Protein AF-A0A947CFI4-F1 (afdb_monomer_lite)

Foldseek 3Di:
DDPVVVCLQQFQFQVSCVVVVFDAAADPVRDRGGPDGGPVCLQWDWDFDPVPPPDRDIWTFRWDWDFDPPDPQRFIWTFTQGPPPRDGPWIFGDLPDPRCNRPDDPVGRVCSCQVVPPPHDPADWDAPDDPPPPHTDGDHPVVSVVD

Secondary structure (DSSP, 8-state):
--HHHHHHHH--BHHHHHHTT----B-TT--SBBSS--GGGGGGEEEE-GGGTTS--EEEEEEEEEE--SSTT--EEEEEEETTT--EEEEEE-TT-TTTTT---TTTGGGHHHHT-TT---S-EEE-SSTTS--EEE--HHHHHH-

pLDDT: mean 93.94, std 4.63, range [67.56, 98.38]

Structure (mmCIF, N/CA/C/O backbone):
data_AF-A0A947CFI4-F1
#
_entry.id   AF-A0A947CFI4-F1
#
loop_
_atom_site.group_PDB
_atom_site.id
_atom_site.type_symbol
_atom_site.label_atom_id
_atom_site.label_alt_id
_atom_site.label_comp_id
_atom_site.label_asym_id
_atom_site.label_entity_id
_atom_site.label_seq_id
_atom_site.pdbx_PDB_ins_code
_atom_site.Cartn_x
_atom_site.Cartn_y
_atom_site.Cartn_z
_atom_site.occupancy
_atom_site.B_iso_or_equiv
_atom_site.auth_seq_id
_atom_site.auth_comp_id
_atom_site.auth_asym_id
_atom_site.auth_atom_id
_atom_site.pdbx_PDB_model_num
ATOM 1 N N . MET A 1 1 ? 14.555 -20.529 -12.742 1.00 67.56 1 MET A N 1
ATOM 2 C CA . MET A 1 1 ? 14.740 -19.504 -13.800 1.00 67.56 1 MET A CA 1
ATOM 3 C C . MET A 1 1 ? 16.196 -19.044 -13.765 1.00 67.56 1 MET A C 1
ATOM 5 O O . MET A 1 1 ? 16.747 -19.034 -12.674 1.00 67.56 1 MET A O 1
ATOM 9 N N . SER A 1 2 ? 16.848 -18.740 -14.896 1.00 81.75 2 SER A N 1
ATOM 10 C CA . SER A 1 2 ? 18.242 -18.253 -14.864 1.00 81.75 2 SER A CA 1
ATOM 11 C C . SER A 1 2 ? 18.325 -16.837 -14.281 1.00 81.75 2 SER A C 1
ATOM 13 O O . SER A 1 2 ? 17.355 -16.079 -14.359 1.00 81.75 2 SER A O 1
ATOM 15 N N . VAL A 1 3 ? 19.482 -16.475 -13.717 1.00 81.00 3 VAL A N 1
ATOM 16 C CA . VAL A 1 3 ? 19.733 -15.138 -13.147 1.00 81.00 3 VAL A CA 1
ATOM 17 C C . VAL A 1 3 ? 19.515 -14.038 -14.189 1.00 81.00 3 VAL A C 1
ATOM 19 O O . VAL A 1 3 ? 18.921 -13.014 -13.866 1.00 81.00 3 VAL A O 1
ATOM 22 N N . ASP A 1 4 ? 19.899 -14.270 -15.445 1.00 83.38 4 ASP A N 1
ATOM 23 C CA . ASP A 1 4 ? 19.726 -13.294 -16.530 1.00 83.38 4 ASP A CA 1
ATOM 24 C C . ASP A 1 4 ? 18.256 -13.049 -16.868 1.00 83.38 4 ASP A C 1
ATOM 26 O O . ASP A 1 4 ? 17.827 -11.905 -17.009 1.00 83.38 4 ASP A O 1
ATOM 30 N N . LYS A 1 5 ? 17.450 -14.120 -16.915 1.00 83.56 5 LYS A N 1
ATOM 31 C CA . LYS A 1 5 ? 15.998 -14.008 -17.123 1.00 83.56 5 LYS A CA 1
ATOM 32 C C . LYS A 1 5 ? 15.331 -13.248 -15.979 1.00 83.56 5 LYS A C 1
ATOM 34 O O . LYS A 1 5 ? 14.413 -12.469 -16.215 1.00 83.56 5 LYS A O 1
ATOM 39 N N . LEU A 1 6 ? 15.810 -13.454 -14.752 1.00 83.69 6 LEU A N 1
ATOM 40 C CA . LEU A 1 6 ? 15.346 -12.717 -13.584 1.00 83.69 6 LEU A CA 1
ATOM 41 C C . LEU A 1 6 ? 15.697 -11.229 -13.682 1.00 83.69 6 LEU A C 1
ATOM 43 O O . LEU A 1 6 ? 14.806 -10.400 -13.531 1.00 83.69 6 LEU A O 1
ATOM 47 N N . SER A 1 7 ? 16.958 -10.899 -13.989 1.00 84.75 7 SER A N 1
ATOM 48 C CA . SER A 1 7 ? 17.413 -9.515 -14.191 1.00 84.75 7 SER A CA 1
ATOM 49 C C . SER A 1 7 ? 16.555 -8.792 -15.225 1.00 84.75 7 SER A C 1
ATOM 51 O O . SER A 1 7 ? 16.046 -7.712 -14.946 1.00 84.75 7 SER A O 1
ATOM 53 N N . ALA A 1 8 ? 16.340 -9.410 -16.390 1.00 85.25 8 ALA A N 1
ATOM 54 C CA . ALA A 1 8 ? 15.575 -8.811 -17.479 1.00 85.25 8 ALA A CA 1
ATOM 55 C C . ALA A 1 8 ? 14.111 -8.531 -17.094 1.00 85.25 8 ALA A C 1
ATOM 57 O O . ALA A 1 8 ? 13.531 -7.540 -17.534 1.00 85.25 8 ALA A O 1
ATOM 58 N N . ARG A 1 9 ? 13.515 -9.378 -16.243 1.00 84.62 9 ARG A N 1
ATOM 59 C CA . ARG A 1 9 ? 12.126 -9.236 -15.779 1.00 84.62 9 ARG A CA 1
ATOM 60 C C . ARG A 1 9 ? 11.939 -8.092 -14.781 1.00 84.62 9 ARG A C 1
ATOM 62 O O . ARG A 1 9 ? 10.896 -7.434 -14.804 1.00 84.62 9 ARG A O 1
ATOM 69 N N . VAL A 1 10 ? 12.897 -7.894 -13.876 1.00 88.94 10 VAL A N 1
ATOM 70 C CA . VAL A 1 10 ? 12.804 -6.881 -12.804 1.00 88.94 10 VAL A CA 1
ATOM 71 C C . VAL A 1 10 ? 13.524 -5.579 -13.140 1.00 88.94 10 VAL A C 1
ATOM 73 O O . VAL A 1 10 ? 13.502 -4.650 -12.338 1.00 88.94 10 VAL A O 1
ATOM 76 N N . SER A 1 11 ? 14.181 -5.494 -14.298 1.00 91.69 11 SER A N 1
ATOM 77 C CA . SER A 1 11 ? 14.946 -4.304 -14.632 1.00 91.69 11 SER A CA 1
ATOM 78 C C . SER A 1 11 ? 14.059 -3.083 -14.858 1.00 91.69 11 SER A C 1
ATOM 80 O O . SER A 1 11 ? 13.125 -3.100 -15.665 1.00 91.69 11 SER A O 1
ATOM 82 N N . ALA A 1 12 ? 14.429 -2.001 -14.176 1.00 92.56 12 ALA A N 1
ATOM 83 C CA . ALA A 1 12 ? 13.842 -0.680 -14.323 1.00 92.56 12 ALA A CA 1
ATOM 84 C C . ALA A 1 12 ? 14.518 0.151 -15.427 1.00 92.56 12 ALA A C 1
ATOM 86 O O . ALA A 1 12 ? 14.164 1.316 -15.597 1.00 92.56 12 ALA A O 1
ATOM 87 N N . ALA A 1 13 ? 15.510 -0.376 -16.158 1.00 94.69 13 ALA A N 1
ATOM 88 C CA . ALA A 1 13 ? 16.175 0.421 -17.183 1.00 94.69 13 ALA A CA 1
ATOM 89 C C . ALA A 1 13 ? 15.201 0.801 -18.301 1.00 94.69 13 ALA A C 1
ATOM 91 O O . ALA A 1 13 ? 14.370 0.001 -18.738 1.00 94.69 13 ALA A O 1
ATOM 92 N N . ARG A 1 14 ? 15.329 2.038 -18.784 1.00 94.19 14 ARG A N 1
ATOM 93 C CA . ARG A 1 14 ? 14.440 2.631 -19.780 1.00 94.19 14 ARG A CA 1
ATOM 94 C C . ARG A 1 14 ? 14.337 1.770 -21.030 1.00 94.19 14 ARG A C 1
ATOM 96 O O . ARG A 1 14 ? 13.232 1.427 -21.421 1.00 94.19 14 ARG A O 1
ATOM 103 N N . LYS A 1 15 ? 15.487 1.383 -21.591 1.00 94.12 15 LYS A N 1
ATOM 104 C CA . LYS A 1 15 ? 15.567 0.544 -22.790 1.00 94.12 15 LYS A CA 1
ATOM 105 C C . LYS A 1 15 ? 14.754 -0.739 -22.622 1.00 94.12 15 LYS A C 1
ATOM 107 O O . LYS A 1 15 ? 13.901 -1.031 -23.442 1.00 94.12 15 LYS A O 1
ATOM 112 N N . GLU A 1 16 ? 14.981 -1.462 -21.532 1.00 94.25 16 GLU A N 1
ATOM 113 C CA . GLU A 1 16 ? 14.336 -2.755 -21.292 1.00 94.25 16 GLU A CA 1
ATOM 114 C C . GLU A 1 16 ? 12.843 -2.591 -20.967 1.00 94.25 16 GLU A C 1
ATOM 116 O O . GLU A 1 16 ? 12.039 -3.436 -21.337 1.00 94.25 16 GLU A O 1
ATOM 121 N N . THR A 1 17 ? 12.452 -1.491 -20.317 1.00 93.12 17 THR A N 1
ATOM 122 C CA . THR A 1 17 ? 11.039 -1.142 -20.079 1.00 93.12 17 THR A CA 1
ATOM 123 C C . THR A 1 17 ? 10.318 -0.854 -21.398 1.00 93.12 17 THR A C 1
ATOM 125 O O . THR A 1 17 ? 9.275 -1.440 -21.679 1.00 93.12 17 THR A O 1
ATOM 128 N N . GLU A 1 18 ? 10.905 -0.008 -22.246 1.00 93.38 18 GLU A N 1
ATOM 129 C CA . GLU A 1 18 ? 10.348 0.350 -23.554 1.00 93.38 18 GLU A CA 1
ATOM 130 C C . GLU A 1 18 ? 10.314 -0.861 -24.510 1.00 93.38 18 GLU A C 1
ATOM 132 O O . GLU A 1 18 ? 9.317 -1.060 -25.199 1.00 93.38 18 GLU A O 1
ATOM 137 N N . GLU A 1 19 ? 11.339 -1.724 -24.507 1.00 94.75 19 GLU A N 1
ATOM 138 C CA . GLU A 1 19 ? 11.372 -2.978 -25.282 1.00 94.75 19 GLU A CA 1
ATOM 139 C C . GLU A 1 19 ? 10.268 -3.962 -24.869 1.00 94.75 19 GLU A C 1
ATOM 141 O O . GLU A 1 19 ? 9.766 -4.713 -25.706 1.00 94.75 19 GLU A O 1
ATOM 146 N N . ARG A 1 20 ? 9.853 -3.944 -23.595 1.00 93.56 20 ARG A N 1
ATOM 147 C CA . ARG A 1 20 ? 8.703 -4.720 -23.103 1.00 93.56 20 ARG A CA 1
ATOM 148 C C . ARG A 1 20 ? 7.350 -4.078 -23.443 1.00 93.56 20 ARG A C 1
A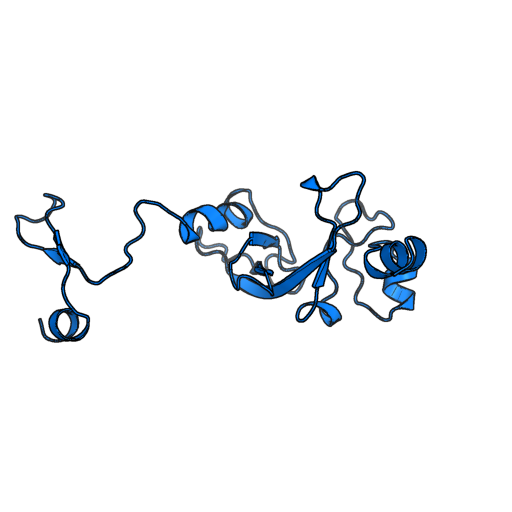TOM 150 O O . ARG A 1 20 ? 6.321 -4.674 -23.138 1.00 93.56 20 ARG A O 1
ATOM 157 N N . GLY A 1 21 ? 7.331 -2.897 -24.068 1.00 94.94 21 GLY A N 1
ATOM 158 C CA . GLY A 1 21 ? 6.106 -2.142 -24.355 1.00 94.94 21 GLY A CA 1
ATOM 159 C C . GLY A 1 21 ? 5.442 -1.565 -23.100 1.00 94.94 21 GLY A C 1
ATOM 160 O O . GLY A 1 21 ? 4.245 -1.292 -23.104 1.00 94.94 21 GLY A O 1
ATOM 161 N N . GLU A 1 22 ? 6.202 -1.421 -22.015 1.00 95.75 22 GLU A N 1
ATOM 162 C CA . GLU A 1 22 ? 5.716 -0.959 -20.719 1.00 95.75 22 GLU A CA 1
ATOM 163 C C . GLU A 1 22 ? 5.808 0.568 -20.602 1.00 95.75 22 GLU A C 1
ATOM 165 O O . GLU A 1 22 ? 6.711 1.206 -21.154 1.00 95.75 22 GLU A O 1
ATOM 170 N N . THR A 1 23 ? 4.903 1.171 -19.826 1.00 96.12 23 THR A N 1
ATOM 171 C CA . THR A 1 23 ? 4.963 2.611 -19.559 1.00 96.12 23 THR A CA 1
ATOM 172 C C . THR A 1 23 ? 6.220 2.953 -18.749 1.00 96.12 23 THR A C 1
ATOM 174 O O . THR A 1 23 ? 6.385 2.517 -17.609 1.00 96.12 23 THR A O 1
ATOM 177 N N . PHE A 1 24 ? 7.094 3.796 -19.306 1.00 96.00 24 PHE A N 1
ATOM 178 C CA . PHE A 1 24 ? 8.255 4.326 -18.592 1.00 96.00 24 PHE A CA 1
ATOM 179 C C . PHE A 1 24 ? 7.880 5.566 -17.773 1.00 96.00 24 PHE A C 1
ATOM 181 O O . PHE A 1 24 ? 7.601 6.630 -18.330 1.00 96.00 24 PHE A O 1
ATOM 188 N N . TYR A 1 25 ? 7.934 5.456 -16.444 1.00 94.88 25 TYR A N 1
ATOM 189 C CA . TYR A 1 25 ? 7.731 6.593 -15.545 1.00 94.88 25 TYR A CA 1
ATOM 190 C C . TYR A 1 25 ? 9.069 7.242 -15.152 1.00 94.88 25 TYR A C 1
ATOM 192 O O . TYR A 1 25 ? 9.800 6.677 -14.328 1.00 94.88 25 TYR A O 1
ATOM 200 N N . PRO A 1 26 ? 9.413 8.427 -15.696 1.00 91.62 26 PRO A N 1
ATOM 201 C CA . PRO A 1 26 ? 10.676 9.084 -15.390 1.00 91.62 26 PRO A CA 1
ATOM 202 C C . PRO A 1 26 ? 10.691 9.650 -13.967 1.00 91.62 26 PRO A C 1
ATOM 204 O O . PRO A 1 26 ? 9.738 10.286 -13.514 1.00 91.62 26 PRO A O 1
ATOM 207 N N . GLY A 1 27 ? 11.826 9.487 -13.293 1.00 85.94 27 GLY A N 1
ATOM 208 C CA . GLY A 1 27 ? 12.094 10.142 -12.017 1.00 85.94 27 GLY A CA 1
ATOM 209 C C . GLY A 1 27 ? 12.454 11.621 -12.140 1.00 85.94 27 GLY A C 1
ATOM 210 O O . GLY A 1 27 ? 12.801 12.096 -13.226 1.00 85.94 27 GLY A O 1
ATOM 211 N N . PRO A 1 28 ? 12.472 12.358 -11.014 1.00 82.50 28 PRO A N 1
ATOM 212 C CA . PRO A 1 28 ? 12.902 13.757 -10.985 1.00 82.50 28 PRO A CA 1
ATOM 213 C C . PRO A 1 28 ? 14.356 13.939 -11.446 1.00 82.50 28 PRO A C 1
ATOM 215 O O . PRO A 1 28 ? 14.678 14.954 -12.054 1.00 82.50 28 PRO A O 1
ATOM 218 N N . SER A 1 29 ? 15.215 12.941 -11.215 1.00 83.56 29 SER A N 1
ATOM 219 C CA . SER A 1 29 ? 16.614 12.937 -11.659 1.00 83.56 29 SER A CA 1
ATOM 220 C C . SER A 1 29 ? 16.790 12.655 -13.156 1.00 83.56 29 SER A C 1
ATOM 222 O O . SER A 1 29 ? 17.902 12.782 -13.659 1.00 83.56 29 SER A O 1
ATOM 224 N N . ARG A 1 30 ? 15.720 12.271 -13.875 1.00 79.75 30 ARG A N 1
ATOM 225 C CA . ARG A 1 30 ? 15.721 11.928 -15.313 1.00 79.75 30 ARG A CA 1
ATOM 226 C C . ARG A 1 30 ? 16.806 10.927 -15.732 1.00 79.75 30 ARG A C 1
ATOM 228 O O . ARG A 1 30 ? 17.239 10.915 -16.882 1.00 79.75 30 ARG A O 1
ATOM 235 N N . VAL A 1 31 ? 17.236 10.077 -14.803 1.00 88.81 31 VAL A N 1
ATOM 236 C CA . VAL A 1 31 ? 18.160 8.978 -15.090 1.00 88.81 31 VAL A CA 1
ATOM 237 C C . VAL A 1 31 ? 17.478 7.910 -15.947 1.00 88.81 31 VAL A C 1
ATOM 239 O O . VAL A 1 31 ? 16.256 7.876 -16.078 1.00 88.81 31 VAL A O 1
ATOM 242 N N . HIS A 1 32 ? 18.267 7.000 -16.515 1.00 91.56 32 HIS A N 1
ATOM 243 C CA . HIS A 1 32 ? 17.795 5.919 -17.387 1.00 91.56 32 HIS A CA 1
ATOM 244 C C . HIS A 1 32 ? 17.028 4.801 -16.651 1.00 91.56 32 HIS A C 1
ATOM 246 O O . HIS A 1 32 ? 16.879 3.718 -17.208 1.00 91.56 32 HIS A O 1
ATOM 252 N N . LEU A 1 33 ? 16.557 5.034 -15.422 1.00 93.81 33 LEU A N 1
ATOM 253 C CA . LEU A 1 33 ? 15.810 4.078 -14.604 1.00 93.81 33 LEU A CA 1
ATOM 254 C C . LEU A 1 33 ? 14.392 4.602 -14.348 1.00 93.81 33 LEU A C 1
ATOM 256 O O . LEU A 1 33 ? 14.207 5.778 -14.025 1.00 93.81 33 LEU A O 1
ATOM 260 N N . ALA A 1 34 ? 13.401 3.724 -14.467 1.00 93.88 34 ALA A N 1
ATOM 261 C CA . ALA A 1 34 ? 12.020 4.005 -14.112 1.00 93.88 34 ALA A CA 1
ATOM 262 C C . ALA A 1 34 ? 11.910 4.221 -12.597 1.00 93.88 34 ALA A C 1
ATOM 264 O O . ALA A 1 34 ? 12.530 3.509 -11.808 1.00 93.88 34 ALA A O 1
ATOM 265 N N . SER A 1 35 ? 11.121 5.213 -12.186 1.00 93.44 35 SER A N 1
ATOM 266 C CA . SER A 1 35 ? 10.886 5.513 -10.764 1.00 93.44 35 SER A CA 1
ATOM 267 C C . SER A 1 35 ? 9.655 4.838 -10.182 1.00 93.44 35 SER A C 1
ATOM 269 O O . SER A 1 35 ? 9.511 4.813 -8.966 1.00 93.44 35 SER A O 1
ATOM 271 N N . PHE A 1 36 ? 8.779 4.302 -11.031 1.00 95.06 36 PHE A N 1
ATOM 272 C CA . PHE A 1 36 ? 7.565 3.617 -10.609 1.00 95.06 36 PHE A CA 1
ATOM 273 C C . PHE A 1 36 ? 7.338 2.364 -11.459 1.00 95.06 36 PHE A C 1
ATOM 275 O O . PHE A 1 36 ? 7.760 2.341 -12.621 1.00 95.06 36 PHE A O 1
ATOM 282 N N . PRO A 1 37 ? 6.638 1.351 -10.921 1.00 95.44 37 PRO A N 1
ATOM 283 C CA . PRO A 1 37 ? 6.224 0.187 -11.690 1.00 95.44 37 PRO A CA 1
ATOM 284 C C . PRO A 1 37 ? 5.308 0.573 -12.860 1.00 95.44 37 PRO A C 1
ATOM 286 O O . PRO A 1 37 ? 4.364 1.345 -12.650 1.00 95.44 37 PRO A O 1
ATOM 289 N N . PRO A 1 38 ? 5.518 0.010 -14.062 1.00 95.94 38 PRO A N 1
ATOM 290 C CA . PRO A 1 38 ? 4.636 0.219 -15.205 1.00 95.94 38 PRO A CA 1
ATOM 291 C C . PRO A 1 38 ? 3.221 -0.277 -14.895 1.00 95.94 38 PRO A C 1
ATOM 293 O O . PRO A 1 38 ? 3.040 -1.343 -14.296 1.00 95.94 38 PRO A O 1
ATOM 296 N N . LYS A 1 39 ? 2.203 0.485 -15.312 1.00 96.31 39 LYS A N 1
ATOM 297 C CA . LYS A 1 39 ? 0.795 0.175 -14.993 1.00 96.31 39 LYS A CA 1
ATOM 298 C C . LYS A 1 39 ? 0.327 -1.144 -15.586 1.00 96.31 39 LYS A C 1
ATOM 300 O O . LYS A 1 39 ? -0.501 -1.832 -14.996 1.00 96.31 39 LYS A O 1
ATOM 305 N N . GLU A 1 40 ? 0.922 -1.535 -16.707 1.00 96.75 40 GLU A N 1
ATOM 306 C CA . GLU A 1 40 ? 0.651 -2.783 -17.414 1.00 96.75 40 GLU A CA 1
ATOM 307 C C . GLU A 1 40 ? 0.932 -4.014 -16.534 1.00 96.75 40 GLU A C 1
ATOM 309 O O . GLU A 1 40 ? 0.368 -5.083 -16.760 1.00 96.75 40 GLU A O 1
ATOM 314 N N . ARG A 1 41 ? 1.764 -3.865 -15.492 1.00 95.50 41 ARG A N 1
ATOM 315 C CA . ARG A 1 41 ? 2.161 -4.947 -14.581 1.00 95.50 41 ARG A CA 1
ATOM 316 C C . ARG A 1 41 ? 1.582 -4.839 -13.182 1.00 95.50 41 ARG A C 1
ATOM 318 O O . ARG A 1 41 ? 1.921 -5.664 -12.342 1.00 95.50 41 ARG A O 1
ATOM 325 N N . TRP A 1 42 ? 0.694 -3.888 -12.903 1.00 97.31 42 TRP A N 1
ATOM 326 C CA . TRP A 1 42 ? 0.164 -3.721 -11.546 1.00 97.31 42 TRP A CA 1
ATOM 327 C C . TRP A 1 42 ? -0.582 -4.955 -11.026 1.00 97.31 42 TRP A C 1
ATOM 329 O O . TRP A 1 42 ? -0.531 -5.231 -9.835 1.00 97.31 42 TRP A O 1
ATOM 339 N N . ASN A 1 43 ? -1.186 -5.770 -11.890 1.00 96.88 43 ASN A N 1
ATOM 340 C CA . ASN A 1 43 ? -1.829 -7.015 -11.456 1.00 96.88 43 ASN A CA 1
ATOM 341 C C . ASN A 1 43 ? -0.830 -8.112 -11.032 1.00 96.88 43 ASN A C 1
ATOM 343 O O . ASN A 1 43 ? -1.197 -9.024 -10.287 1.00 96.88 43 ASN A O 1
ATOM 347 N N . ASP A 1 44 ? 0.417 -8.045 -11.501 1.00 96.06 44 ASP A N 1
ATOM 348 C CA . ASP A 1 44 ? 1.467 -9.035 -11.250 1.00 96.06 44 ASP A CA 1
ATOM 349 C C . ASP A 1 44 ? 2.864 -8.393 -11.245 1.00 96.06 44 ASP A C 1
ATOM 351 O O . ASP A 1 44 ? 3.724 -8.639 -12.100 1.00 96.06 44 ASP A O 1
ATOM 355 N N . TRP A 1 45 ? 3.081 -7.517 -10.271 1.00 96.06 45 TRP A N 1
ATOM 356 C CA . TRP A 1 45 ? 4.359 -6.856 -10.084 1.00 96.06 45 TRP A CA 1
ATOM 357 C C . TRP A 1 45 ? 5.341 -7.783 -9.378 1.00 96.06 45 TRP A C 1
ATOM 359 O O . TRP A 1 45 ? 4.958 -8.533 -8.481 1.00 96.06 45 TRP A O 1
ATOM 369 N N . VAL A 1 46 ? 6.616 -7.721 -9.764 1.00 94.44 46 VAL A N 1
ATOM 370 C CA . VAL A 1 46 ? 7.669 -8.550 -9.171 1.00 94.44 46 VAL A CA 1
ATOM 371 C C . VAL A 1 46 ? 8.812 -7.674 -8.705 1.00 94.44 46 VAL A C 1
ATOM 373 O O . VAL A 1 46 ? 9.369 -6.913 -9.492 1.00 94.44 46 VAL A O 1
ATOM 376 N N . GLU A 1 47 ? 9.189 -7.850 -7.444 1.00 92.56 47 GLU A N 1
ATOM 377 C CA . GLU A 1 47 ? 10.390 -7.272 -6.848 1.00 92.56 47 GLU A CA 1
ATOM 378 C C . GLU A 1 47 ? 11.300 -8.381 -6.333 1.00 92.56 47 GLU A C 1
ATOM 380 O O . GLU A 1 47 ? 10.873 -9.520 -6.138 1.00 92.56 47 GLU A O 1
ATOM 385 N N . LEU A 1 48 ? 12.563 -8.042 -6.092 1.00 91.88 48 LEU A N 1
ATOM 386 C CA . LEU A 1 48 ? 13.477 -8.925 -5.381 1.00 91.88 48 LEU A CA 1
ATOM 387 C C . LEU A 1 48 ? 13.448 -8.590 -3.893 1.00 91.88 48 LEU A C 1
ATOM 389 O O . LEU A 1 48 ? 13.504 -7.421 -3.514 1.00 91.88 48 LEU A O 1
ATOM 393 N N . ASP A 1 49 ? 13.387 -9.619 -3.055 1.00 91.75 49 ASP A N 1
ATOM 394 C CA . ASP A 1 49 ? 13.487 -9.459 -1.613 1.00 91.75 49 ASP A CA 1
ATOM 395 C C . ASP A 1 49 ? 14.890 -8.985 -1.227 1.00 91.75 49 ASP A C 1
ATOM 397 O O . ASP A 1 49 ? 15.876 -9.720 -1.323 1.00 91.75 49 ASP A O 1
ATOM 401 N N . SER A 1 50 ? 14.968 -7.746 -0.749 1.00 89.50 50 SER A N 1
ATOM 402 C CA . SER A 1 50 ? 16.215 -7.123 -0.317 1.00 89.50 50 SER A CA 1
ATOM 403 C C . SER A 1 50 ? 16.847 -7.820 0.889 1.00 89.50 50 SER A C 1
ATOM 405 O O . SER A 1 50 ? 18.065 -7.756 1.051 1.00 89.50 50 SER A O 1
ATOM 407 N N . ARG A 1 51 ? 16.058 -8.523 1.713 1.00 92.31 51 ARG A N 1
ATOM 408 C CA . ARG A 1 51 ? 16.557 -9.269 2.882 1.00 92.31 51 ARG A CA 1
ATOM 409 C C . ARG A 1 51 ? 17.215 -10.590 2.512 1.00 92.31 51 ARG A C 1
ATOM 411 O O . ARG A 1 51 ? 17.954 -11.141 3.319 1.00 92.31 51 ARG A O 1
ATOM 418 N N . SER A 1 52 ? 16.951 -11.084 1.307 1.00 92.56 52 SER A N 1
ATOM 419 C CA . SER A 1 52 ? 17.443 -12.377 0.846 1.00 92.56 52 SER A CA 1
ATOM 420 C C . SER A 1 52 ? 18.802 -12.297 0.148 1.00 92.56 52 SER A C 1
ATOM 422 O O . SER A 1 52 ? 19.292 -13.329 -0.305 1.00 92.56 52 SER A O 1
ATOM 424 N N . TRP A 1 53 ? 19.442 -11.118 0.068 1.00 86.94 53 TRP A N 1
ATOM 425 C CA . TRP A 1 53 ? 20.780 -10.973 -0.525 1.00 86.94 53 TRP A CA 1
ATOM 426 C C . TRP A 1 53 ? 21.735 -12.054 0.029 1.00 86.94 53 TRP A C 1
ATOM 428 O O . TRP A 1 53 ? 21.807 -12.210 1.250 1.00 86.94 53 TRP A O 1
ATOM 438 N N . PRO A 1 54 ? 22.487 -12.798 -0.818 1.00 90.38 54 PRO A N 1
ATOM 439 C CA . PRO A 1 54 ? 22.681 -12.610 -2.268 1.00 90.38 54 PRO A CA 1
ATOM 440 C C . PRO A 1 54 ? 21.635 -13.302 -3.126 1.00 90.38 54 PRO A C 1
ATOM 442 O O . PRO A 1 54 ? 21.635 -13.160 -4.351 1.00 90.38 54 PRO A O 1
ATOM 445 N N . GLN A 1 55 ? 20.782 -14.101 -2.497 1.00 89.69 55 GLN A N 1
ATOM 446 C CA . GLN A 1 55 ? 19.764 -14.864 -3.181 1.00 89.69 55 GLN A CA 1
ATOM 447 C C . GLN A 1 55 ? 18.729 -13.908 -3.754 1.00 89.69 55 GLN A C 1
ATOM 449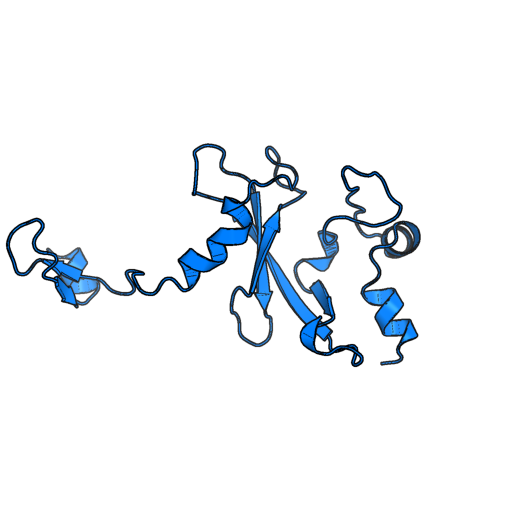 O O . GLN A 1 55 ? 18.190 -13.029 -3.080 1.00 89.69 55 GLN A O 1
ATOM 454 N N . ARG A 1 56 ? 18.439 -14.086 -5.038 1.00 88.25 56 ARG A N 1
ATOM 455 C CA . ARG A 1 56 ? 17.445 -13.275 -5.727 1.00 88.25 56 ARG A CA 1
ATOM 456 C C . ARG A 1 56 ? 16.078 -13.930 -5.597 1.00 88.25 56 ARG A C 1
ATOM 458 O O . ARG A 1 56 ? 15.610 -14.607 -6.510 1.00 88.25 56 ARG A O 1
ATOM 465 N N . VAL A 1 57 ? 15.478 -13.761 -4.426 1.00 91.38 57 VAL A N 1
ATOM 466 C CA . VAL A 1 57 ? 14.150 -14.293 -4.110 1.00 91.38 57 VAL A CA 1
ATOM 467 C C . VAL A 1 57 ? 13.092 -13.331 -4.646 1.00 91.38 57 VAL A C 1
ATOM 469 O O . VAL A 1 57 ? 13.097 -12.154 -4.295 1.00 91.38 57 VAL A O 1
ATOM 472 N N . GLU A 1 58 ? 12.198 -13.813 -5.513 1.00 92.25 58 GLU A N 1
ATOM 473 C CA . GLU A 1 58 ? 11.081 -13.010 -6.023 1.00 92.25 58 GLU A CA 1
ATOM 474 C C . GLU A 1 58 ? 10.010 -12.803 -4.944 1.00 92.25 58 GLU A C 1
ATOM 476 O O . GLU A 1 58 ? 9.636 -13.726 -4.219 1.00 92.25 58 GLU A O 1
ATOM 481 N N . LYS A 1 59 ? 9.457 -11.593 -4.905 1.00 94.56 59 LYS A N 1
ATOM 482 C CA . LYS A 1 59 ? 8.203 -11.261 -4.232 1.00 94.56 59 LYS A CA 1
ATOM 483 C C . LYS A 1 59 ? 7.225 -10.724 -5.257 1.00 94.56 59 LYS A C 1
ATOM 485 O O . LYS A 1 59 ? 7.593 -9.896 -6.089 1.00 94.56 59 LYS A O 1
ATOM 490 N N . ARG A 1 60 ? 5.987 -11.215 -5.204 1.00 96.44 60 ARG A N 1
ATOM 491 C CA . ARG A 1 60 ? 4.941 -10.861 -6.164 1.00 96.44 60 ARG A CA 1
ATOM 492 C C . ARG A 1 60 ? 3.841 -10.065 -5.487 1.00 96.44 60 ARG A C 1
ATOM 494 O O . ARG A 1 60 ? 3.337 -10.461 -4.437 1.00 96.44 60 ARG A O 1
ATOM 501 N N . TYR A 1 61 ? 3.444 -8.975 -6.128 1.00 98.25 61 TYR A N 1
ATOM 502 C CA . TYR A 1 61 ? 2.467 -8.035 -5.606 1.00 98.25 61 TYR A CA 1
ATOM 503 C C . TYR A 1 61 ? 1.377 -7.735 -6.630 1.00 98.25 61 TYR A C 1
ATOM 505 O O . TYR A 1 61 ? 1.622 -7.701 -7.836 1.00 98.25 61 TYR A O 1
ATOM 513 N N . THR A 1 62 ? 0.178 -7.461 -6.132 1.00 98.38 62 THR A N 1
ATOM 514 C CA . THR A 1 62 ? -0.844 -6.710 -6.857 1.00 98.38 62 THR A CA 1
ATOM 515 C C . THR A 1 62 ? -0.824 -5.274 -6.341 1.00 98.38 62 THR A C 1
ATOM 517 O O . THR A 1 62 ? -0.904 -5.036 -5.137 1.00 98.38 62 THR A O 1
ATOM 520 N N . LEU A 1 63 ? -0.668 -4.315 -7.248 1.00 98.38 63 LEU A N 1
ATOM 521 C CA . LEU A 1 63 ? -0.579 -2.888 -6.964 1.00 98.38 63 LEU A CA 1
ATOM 522 C C . LEU A 1 63 ? -1.961 -2.283 -7.150 1.00 98.38 63 LEU A C 1
ATOM 524 O O . LEU A 1 63 ? -2.483 -2.229 -8.262 1.00 98.38 63 LEU A O 1
ATOM 528 N N . VAL A 1 64 ? -2.553 -1.837 -6.048 1.00 98.19 64 VAL A N 1
ATOM 529 C CA . VAL A 1 64 ? -3.915 -1.302 -6.033 1.00 98.19 64 VAL A CA 1
ATOM 530 C C . VAL A 1 64 ? -3.860 0.214 -5.838 1.00 98.19 64 VAL A C 1
ATOM 532 O O . VAL A 1 64 ? -3.350 0.672 -4.809 1.00 98.19 64 VAL A O 1
ATOM 535 N N . PRO A 1 65 ? -4.368 1.013 -6.793 1.00 97.88 65 PRO A N 1
ATOM 536 C CA . PRO A 1 65 ? -4.505 2.453 -6.621 1.00 97.88 65 PRO A CA 1
ATOM 537 C C . PRO A 1 65 ? -5.406 2.802 -5.438 1.00 97.88 65 PRO A C 1
ATOM 539 O O . PRO A 1 65 ? -6.493 2.255 -5.283 1.00 97.88 65 PRO A O 1
ATOM 542 N N . THR A 1 66 ? -4.960 3.748 -4.622 1.00 96.50 66 THR A N 1
ATOM 543 C CA . THR A 1 66 ? -5.727 4.311 -3.509 1.00 96.50 66 THR A CA 1
ATOM 544 C C . THR A 1 66 ? -5.341 5.778 -3.293 1.00 96.50 66 THR A C 1
ATOM 546 O O . THR A 1 66 ? -4.517 6.328 -4.030 1.00 96.50 66 THR A O 1
ATOM 549 N N . ALA A 1 67 ? -5.935 6.432 -2.301 1.00 95.00 67 ALA A N 1
ATOM 550 C CA . ALA A 1 67 ? -5.649 7.813 -1.935 1.00 95.00 67 ALA A CA 1
ATOM 551 C C . ALA A 1 67 ? -5.212 7.910 -0.468 1.00 95.00 67 ALA A C 1
ATOM 553 O O . ALA A 1 67 ? -5.725 7.217 0.408 1.00 95.00 67 ALA A O 1
ATOM 554 N N . CYS A 1 68 ? -4.250 8.788 -0.201 1.00 95.25 68 CYS A N 1
ATOM 555 C CA . CYS A 1 68 ? -3.836 9.147 1.147 1.00 95.25 68 CYS A CA 1
ATOM 556 C C . CYS A 1 68 ? -4.867 10.090 1.775 1.00 95.25 68 CYS A C 1
ATOM 558 O O . CYS A 1 68 ? -5.157 11.136 1.197 1.00 95.25 68 CYS A O 1
ATOM 560 N N . PHE A 1 69 ? -5.352 9.768 2.977 1.00 91.94 69 PHE A N 1
ATOM 561 C CA . PHE A 1 69 ? -6.332 10.585 3.706 1.00 91.94 69 PHE A CA 1
ATOM 562 C C . PHE A 1 69 ? -5.738 11.326 4.921 1.00 91.94 69 PHE A C 1
ATOM 564 O O . PHE A 1 69 ? -6.455 11.809 5.789 1.00 91.94 69 PHE A O 1
ATOM 571 N N . ASN A 1 70 ? -4.407 11.433 4.999 1.00 94.62 70 ASN A N 1
ATOM 572 C CA . ASN A 1 70 ? -3.720 12.056 6.141 1.00 94.62 70 ASN A CA 1
ATOM 573 C C . ASN A 1 70 ? -3.710 13.596 6.107 1.00 94.62 70 ASN A C 1
ATOM 575 O O . ASN A 1 70 ? -3.292 14.228 7.078 1.00 94.62 70 ASN A O 1
ATOM 579 N N . CYS A 1 71 ? -4.083 14.197 4.979 1.00 94.75 71 CYS A N 1
ATOM 580 C CA . CYS A 1 71 ? -4.287 15.633 4.811 1.00 94.75 71 CYS A CA 1
ATOM 581 C C . CYS A 1 71 ? -5.259 15.879 3.651 1.00 94.75 71 CYS A C 1
ATOM 583 O O . CYS A 1 71 ? -5.576 14.977 2.875 1.00 94.75 71 CYS A O 1
ATOM 585 N N . GLU A 1 72 ? -5.673 17.127 3.493 1.00 94.44 72 GLU A N 1
ATOM 586 C CA . GLU A 1 72 ? -6.586 17.613 2.463 1.00 94.44 72 GLU A CA 1
ATOM 587 C C . GLU A 1 72 ? -6.061 17.455 1.026 1.00 94.44 72 GLU A C 1
ATOM 589 O O . GLU A 1 72 ? -6.830 17.549 0.074 1.00 94.44 72 GLU A O 1
ATOM 594 N N . SER A 1 73 ? -4.761 17.194 0.842 1.00 94.44 73 SER A N 1
ATOM 595 C CA . SER A 1 73 ? -4.161 17.067 -0.493 1.00 94.44 73 SER A CA 1
ATOM 596 C C . SER A 1 73 ? -4.575 15.794 -1.238 1.00 94.44 73 SER A C 1
ATOM 598 O O . SER A 1 73 ? -4.425 15.746 -2.458 1.00 94.44 73 SER A O 1
ATOM 600 N N . GLY A 1 74 ? -5.037 14.752 -0.534 1.00 95.00 74 GLY A N 1
ATOM 601 C CA . GLY A 1 74 ? -5.570 13.541 -1.168 1.00 95.00 74 GLY A CA 1
ATOM 602 C C . GLY A 1 74 ? -4.602 12.833 -2.127 1.00 95.00 74 GLY A C 1
ATOM 603 O O . GLY A 1 74 ? -5.030 12.326 -3.160 1.00 95.00 74 GLY A O 1
ATOM 604 N N . CYS A 1 75 ? -3.287 12.844 -1.861 1.00 97.44 75 CYS A N 1
ATOM 605 C CA . CYS A 1 75 ? -2.295 12.315 -2.805 1.00 97.44 75 CYS A CA 1
ATOM 606 C C . CYS A 1 75 ? -2.537 10.833 -3.128 1.00 97.44 75 CYS A C 1
ATOM 608 O O . CYS A 1 75 ? -2.705 10.018 -2.221 1.00 97.44 75 CYS A O 1
ATOM 610 N N . GLY A 1 76 ? -2.448 10.460 -4.406 1.00 97.81 76 GLY A N 1
ATOM 611 C CA . GLY A 1 76 ? -2.551 9.065 -4.826 1.00 97.81 76 GLY A CA 1
ATOM 612 C C . GLY A 1 76 ? -1.413 8.190 -4.302 1.00 97.81 76 GLY A C 1
ATOM 613 O O . GLY A 1 76 ? -0.250 8.606 -4.268 1.00 97.81 76 GLY A O 1
ATOM 614 N N . LEU A 1 77 ? -1.760 6.961 -3.939 1.00 97.94 77 LEU A N 1
ATOM 615 C CA . LEU A 1 77 ? -0.868 5.905 -3.474 1.00 97.94 77 LEU A CA 1
ATOM 616 C C . LEU A 1 77 ? -1.095 4.621 -4.284 1.00 97.94 77 LEU A C 1
ATOM 618 O O . LEU A 1 77 ? -2.180 4.395 -4.819 1.00 97.94 77 LEU A O 1
ATOM 622 N N . LEU A 1 78 ? -0.079 3.769 -4.343 1.00 98.06 78 LEU A N 1
ATOM 623 C CA . LEU A 1 78 ? -0.176 2.373 -4.755 1.00 98.06 78 LEU A CA 1
ATOM 624 C C . LEU A 1 78 ? 0.036 1.495 -3.526 1.00 98.06 78 LEU A C 1
ATOM 626 O O . LEU A 1 78 ? 1.088 1.560 -2.889 1.00 98.06 78 LEU A O 1
ATOM 630 N N . ALA A 1 79 ? -0.965 0.682 -3.198 1.00 97.94 79 ALA A N 1
ATOM 631 C CA . ALA A 1 79 ? -0.864 -0.347 -2.176 1.00 97.94 79 ALA A CA 1
ATOM 632 C C . ALA A 1 79 ? -0.229 -1.600 -2.783 1.00 97.94 79 ALA A C 1
ATOM 634 O O . ALA A 1 79 ? -0.779 -2.167 -3.725 1.00 97.94 79 ALA A O 1
ATOM 635 N N . TYR A 1 80 ? 0.901 -2.049 -2.241 1.00 98.06 80 TYR A N 1
ATOM 636 C CA . TYR A 1 80 ? 1.544 -3.295 -2.657 1.00 98.06 80 TYR A CA 1
ATOM 637 C C . TYR A 1 80 ? 0.962 -4.443 -1.837 1.00 98.06 80 TYR A C 1
ATOM 639 O O . TYR A 1 80 ? 1.359 -4.654 -0.688 1.00 98.06 80 TYR A O 1
ATOM 647 N N . VAL A 1 81 ? 0.002 -5.160 -2.417 1.00 98.19 81 VAL A N 1
ATOM 648 C CA . VAL A 1 81 ? -0.655 -6.314 -1.795 1.00 98.19 81 VAL A CA 1
ATOM 649 C C . VAL A 1 81 ? 0.118 -7.570 -2.167 1.00 98.19 81 VAL A C 1
ATOM 651 O O . VAL A 1 81 ? 0.205 -7.921 -3.340 1.00 98.19 81 VAL A O 1
ATOM 654 N N . ASP A 1 82 ? 0.713 -8.232 -1.181 1.00 97.44 82 ASP A N 1
ATOM 655 C CA . ASP A 1 82 ? 1.437 -9.487 -1.385 1.00 97.44 82 ASP A CA 1
ATOM 656 C C . ASP A 1 82 ? 0.467 -10.578 -1.852 1.00 97.44 82 ASP A C 1
ATOM 658 O O . ASP A 1 82 ? -0.585 -10.788 -1.246 1.00 97.44 82 ASP A O 1
ATOM 662 N N . ARG A 1 83 ? 0.796 -11.247 -2.962 1.00 97.12 83 ARG A N 1
ATOM 663 C CA . ARG A 1 83 ? -0.125 -12.193 -3.611 1.00 97.12 83 ARG A CA 1
ATOM 664 C C . ARG A 1 83 ? -0.314 -13.499 -2.842 1.00 97.12 83 ARG A C 1
ATOM 666 O O . ARG A 1 83 ? -1.315 -14.169 -3.073 1.00 97.12 83 ARG A O 1
ATOM 673 N N . ASP A 1 84 ? 0.612 -13.843 -1.952 1.00 96.00 84 ASP A N 1
ATOM 674 C CA . ASP A 1 84 ? 0.564 -15.090 -1.188 1.00 96.00 84 ASP A CA 1
ATOM 675 C C . ASP A 1 84 ? -0.171 -14.887 0.145 1.00 96.00 84 ASP A C 1
ATOM 677 O O . ASP A 1 84 ? -0.978 -15.712 0.561 1.00 96.00 84 ASP A O 1
ATOM 681 N N . THR A 1 85 ? 0.089 -13.763 0.815 1.00 96.44 85 THR A N 1
ATOM 682 C CA . THR A 1 85 ? -0.447 -13.448 2.151 1.00 96.44 85 THR A CA 1
ATOM 683 C C . THR A 1 85 ? -1.666 -12.531 2.128 1.00 96.44 85 THR A C 1
ATOM 685 O O . THR A 1 85 ? -2.316 -12.374 3.159 1.00 96.44 85 THR A O 1
ATOM 688 N N . LEU A 1 86 ? -1.962 -11.893 0.990 1.00 96.06 86 LEU A N 1
ATOM 689 C CA . LEU A 1 86 ? -3.009 -10.874 0.818 1.00 96.06 86 LEU A CA 1
ATOM 690 C C . LEU A 1 86 ? -2.871 -9.664 1.756 1.00 96.06 86 LEU A C 1
ATOM 692 O O . LEU A 1 86 ? -3.806 -8.886 1.938 1.00 96.06 86 LEU A O 1
ATOM 696 N N . GLN A 1 87 ? -1.690 -9.474 2.343 1.00 96.62 87 GLN A N 1
ATOM 697 C CA . GLN A 1 87 ? -1.392 -8.340 3.204 1.00 96.62 87 GLN A CA 1
ATOM 698 C C . GLN A 1 87 ? -0.777 -7.202 2.398 1.00 96.62 87 GLN A C 1
ATOM 700 O O . GLN A 1 87 ? 0.083 -7.419 1.542 1.00 96.62 87 GLN A O 1
ATOM 705 N N . VAL A 1 88 ? -1.149 -5.969 2.738 1.00 97.00 88 VAL A N 1
ATOM 706 C CA . VAL A 1 88 ? -0.430 -4.786 2.259 1.00 97.00 88 VAL A CA 1
ATOM 707 C C . VAL A 1 88 ? 0.963 -4.784 2.891 1.00 97.00 88 VAL A C 1
ATOM 709 O O . VAL A 1 88 ? 1.082 -4.870 4.111 1.00 97.00 88 VAL A O 1
ATOM 712 N N . LYS A 1 89 ? 2.024 -4.709 2.081 1.00 95.81 89 LYS A N 1
ATOM 713 C CA . LYS A 1 89 ? 3.418 -4.696 2.568 1.00 95.81 89 LYS A CA 1
ATOM 714 C C . LYS A 1 89 ? 4.055 -3.314 2.553 1.00 95.81 89 LYS A C 1
ATOM 716 O O . LYS A 1 89 ? 4.938 -3.053 3.364 1.00 95.81 89 LYS A O 1
ATOM 721 N N . LYS A 1 90 ? 3.623 -2.438 1.645 1.00 95.62 90 LYS A N 1
ATOM 722 C CA . LYS A 1 90 ? 4.081 -1.046 1.554 1.00 95.62 90 LYS A CA 1
ATOM 723 C C . LYS A 1 90 ? 3.104 -0.192 0.750 1.00 95.62 90 LYS A C 1
ATOM 725 O O . LYS A 1 90 ? 2.279 -0.716 -0.003 1.00 95.62 90 LYS A O 1
ATOM 730 N N . PHE A 1 91 ? 3.256 1.121 0.889 1.00 97.44 91 PHE A N 1
ATOM 731 C CA . PHE A 1 91 ? 2.635 2.118 0.029 1.00 97.44 91 PHE A CA 1
ATOM 732 C C . PHE A 1 91 ? 3.712 2.957 -0.655 1.00 97.44 91 PHE A C 1
ATOM 734 O O . PHE A 1 91 ? 4.662 3.397 -0.009 1.00 97.44 91 PHE A O 1
ATOM 741 N N . GLU A 1 92 ? 3.530 3.227 -1.943 1.00 96.81 92 GLU A N 1
ATOM 742 C CA . GLU A 1 92 ? 4.346 4.188 -2.693 1.00 96.81 92 GLU A CA 1
ATOM 743 C C . GLU A 1 92 ? 3.447 5.160 -3.461 1.00 96.81 92 GLU A C 1
ATOM 745 O O . GLU A 1 92 ? 2.225 5.021 -3.455 1.00 96.81 92 GLU A O 1
ATOM 750 N N . GLY A 1 93 ? 4.025 6.179 -4.096 1.00 96.94 93 GLY A N 1
ATOM 751 C CA . GLY A 1 93 ? 3.252 7.150 -4.867 1.00 96.94 93 GLY A CA 1
ATOM 752 C C . GLY A 1 93 ? 2.636 6.543 -6.127 1.00 96.94 93 GLY A C 1
ATOM 753 O O . GLY A 1 93 ? 3.278 5.761 -6.823 1.00 96.94 93 GLY A O 1
ATOM 754 N N . ASN A 1 94 ? 1.400 6.934 -6.450 1.00 97.56 94 ASN A N 1
ATOM 755 C CA . ASN A 1 94 ? 0.754 6.540 -7.704 1.00 97.56 94 ASN A CA 1
ATOM 756 C C . ASN A 1 94 ? 1.114 7.513 -8.843 1.00 97.56 94 ASN A C 1
ATOM 758 O O . ASN A 1 94 ? 0.635 8.655 -8.806 1.00 97.56 94 ASN A O 1
ATOM 762 N N . PRO A 1 95 ? 1.901 7.096 -9.858 1.00 96.44 95 PRO A N 1
ATOM 763 C CA . PRO A 1 95 ? 2.283 7.964 -10.973 1.00 96.44 95 PRO A CA 1
ATOM 764 C C . PRO A 1 95 ? 1.092 8.389 -11.844 1.00 96.44 95 PRO A C 1
ATOM 766 O O . PRO A 1 95 ? 1.116 9.491 -12.386 1.00 96.44 95 PRO A O 1
ATOM 769 N N . GLU A 1 96 ? 0.029 7.581 -11.907 1.00 96.88 96 GLU A N 1
ATOM 770 C CA . GLU A 1 96 ? -1.176 7.859 -12.705 1.00 96.88 96 GLU A CA 1
ATOM 771 C C . GLU A 1 96 ? -2.176 8.771 -11.978 1.00 96.88 96 GLU A C 1
ATOM 773 O O . GLU A 1 96 ? -3.181 9.186 -12.554 1.00 96.88 96 GLU A O 1
ATOM 778 N N . HIS A 1 97 ? -1.938 9.103 -10.705 1.00 96.75 97 HIS A N 1
ATOM 779 C CA . HIS A 1 97 ? -2.841 9.984 -9.973 1.00 96.75 97 HIS A CA 1
ATOM 780 C C . HIS A 1 97 ? -2.755 11.427 -10.514 1.00 96.75 97 HIS A C 1
ATOM 782 O O . HIS A 1 97 ? -1.664 12.007 -10.522 1.00 96.75 97 HIS A O 1
ATOM 788 N N . PRO A 1 98 ? -3.881 12.063 -10.898 1.00 95.00 98 PRO A N 1
ATOM 789 C CA . PRO A 1 98 ? -3.874 13.296 -11.694 1.00 95.00 98 PRO A CA 1
ATOM 790 C C . PRO A 1 98 ? -3.228 14.493 -10.985 1.00 95.00 98 PRO A C 1
ATOM 792 O O . PRO A 1 98 ? -2.547 15.298 -11.628 1.00 95.00 98 PRO A O 1
ATOM 795 N N . GLY A 1 99 ? -3.420 14.594 -9.665 1.00 93.75 99 GLY A N 1
ATOM 796 C CA . GLY A 1 99 ? -2.854 15.661 -8.836 1.00 93.75 99 GLY A CA 1
ATOM 797 C C . GLY A 1 99 ? -1.388 15.405 -8.484 1.00 93.75 99 GLY A C 1
ATOM 798 O O . GLY A 1 99 ? -0.485 16.058 -9.001 1.00 93.75 99 GLY A O 1
ATOM 799 N N . SER A 1 100 ? -1.146 14.435 -7.599 1.00 95.31 100 SER A N 1
ATOM 800 C CA . SER A 1 100 ? 0.194 14.134 -7.074 1.00 95.31 100 SER A CA 1
ATOM 801 C C . SER A 1 100 ? 1.198 13.560 -8.082 1.00 95.31 100 SER A C 1
ATOM 803 O O . SER A 1 100 ? 2.392 13.832 -7.939 1.00 95.31 100 SER A O 1
ATOM 805 N N . ARG A 1 101 ? 0.766 12.776 -9.084 1.00 94.88 101 ARG 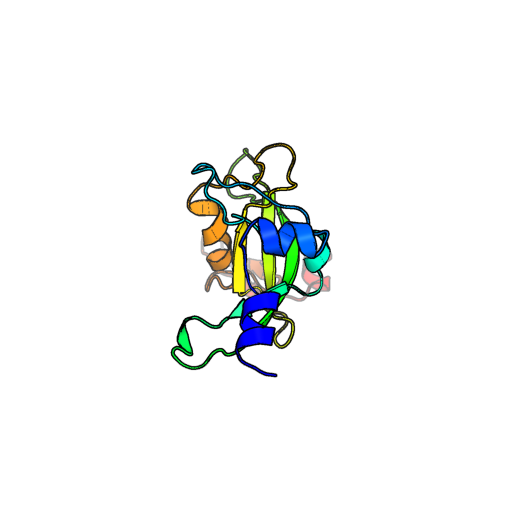A N 1
ATOM 806 C CA . ARG A 1 101 ? 1.640 12.130 -10.088 1.00 94.88 101 ARG A CA 1
ATOM 807 C C . ARG A 1 101 ? 2.854 11.431 -9.459 1.00 94.88 101 ARG A C 1
ATOM 809 O O . ARG A 1 101 ? 4.001 11.702 -9.810 1.00 94.88 101 ARG A O 1
ATOM 816 N N . GLY A 1 102 ? 2.594 10.615 -8.440 1.00 94.88 102 GLY A N 1
ATOM 817 C CA . GLY A 1 102 ? 3.602 9.859 -7.693 1.00 94.88 102 GLY A CA 1
ATOM 818 C C . GLY A 1 102 ? 4.345 10.633 -6.598 1.00 94.88 102 GLY A C 1
ATOM 819 O O . GLY A 1 102 ? 5.165 10.044 -5.898 1.00 94.88 102 GLY A O 1
ATOM 820 N N . ARG A 1 103 ? 4.090 11.938 -6.423 1.00 94.12 103 ARG A N 1
ATOM 821 C CA . ARG A 1 103 ? 4.712 12.741 -5.357 1.00 94.12 103 ARG A CA 1
ATOM 822 C C . ARG A 1 103 ? 3.935 12.640 -4.052 1.00 94.12 103 ARG A C 1
ATOM 824 O O . ARG A 1 103 ? 2.767 13.021 -3.976 1.00 94.12 103 ARG A O 1
ATOM 831 N N . ASN A 1 104 ? 4.617 12.223 -2.995 1.00 95.00 104 ASN A N 1
ATOM 832 C CA . ASN A 1 104 ? 4.020 12.044 -1.678 1.00 95.00 104 ASN A CA 1
ATOM 833 C C . ASN A 1 104 ? 4.959 12.610 -0.605 1.00 95.00 104 ASN A C 1
ATOM 835 O O . ASN A 1 104 ? 6.179 12.603 -0.764 1.00 95.00 104 ASN A O 1
ATOM 839 N N . CYS A 1 105 ? 4.392 13.112 0.493 1.00 96.38 105 CYS A N 1
ATOM 840 C CA . CYS A 1 105 ? 5.164 13.453 1.686 1.00 96.38 105 CYS A CA 1
ATOM 841 C C . CYS A 1 105 ? 5.462 12.188 2.510 1.00 96.38 105 CYS A C 1
ATOM 843 O O . CYS A 1 105 ? 4.924 11.114 2.233 1.00 96.38 105 CYS A O 1
ATOM 845 N N . ALA A 1 106 ? 6.256 12.322 3.575 1.00 96.06 106 ALA A N 1
ATOM 846 C CA . ALA A 1 106 ? 6.620 11.201 4.449 1.00 96.06 106 ALA A CA 1
ATOM 847 C C . ALA A 1 106 ? 5.407 10.458 5.050 1.00 96.06 106 ALA A C 1
ATOM 849 O O . ALA A 1 106 ? 5.483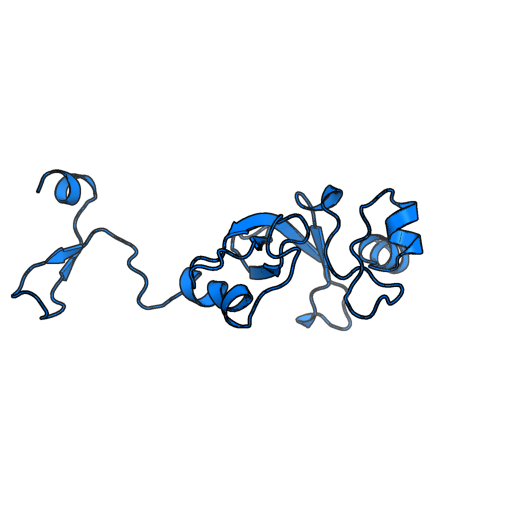 9.260 5.311 1.00 96.06 106 ALA A O 1
ATOM 850 N N . LYS A 1 107 ? 4.265 11.142 5.217 1.00 95.88 107 LYS A N 1
ATOM 851 C CA . LYS A 1 107 ? 3.033 10.542 5.751 1.00 95.88 107 LYS A CA 1
ATOM 852 C C . LYS A 1 107 ? 2.391 9.524 4.804 1.00 95.88 107 LYS A C 1
ATOM 854 O O . LYS A 1 107 ? 1.649 8.681 5.282 1.00 95.88 107 LYS A O 1
ATOM 859 N N . GLY A 1 108 ? 2.631 9.616 3.491 1.00 96.38 108 GLY A N 1
ATOM 860 C CA . GLY A 1 108 ? 2.001 8.740 2.496 1.00 96.38 108 GLY A CA 1
ATOM 861 C C . GLY A 1 108 ? 2.454 7.282 2.628 1.00 96.38 108 GLY A C 1
ATOM 862 O O . GLY A 1 108 ? 1.629 6.420 2.912 1.00 96.38 108 GLY A O 1
ATOM 863 N N . PRO A 1 109 ? 3.760 6.987 2.495 1.00 95.12 109 PRO A N 1
ATOM 864 C CA . PRO A 1 109 ? 4.279 5.637 2.725 1.00 95.12 109 PRO A CA 1
ATOM 865 C C . PRO A 1 109 ? 4.025 5.126 4.151 1.00 95.12 109 PRO A C 1
ATOM 867 O O . PRO A 1 109 ? 3.790 3.936 4.354 1.00 95.12 109 PRO A O 1
ATOM 870 N N . ALA A 1 110 ? 4.017 6.030 5.139 1.00 95.81 110 ALA A N 1
ATOM 871 C CA . ALA A 1 110 ? 3.775 5.700 6.543 1.00 95.81 110 ALA A CA 1
ATOM 872 C C . ALA A 1 110 ? 2.329 5.264 6.855 1.00 95.81 110 ALA A C 1
ATOM 874 O O . ALA A 1 110 ? 2.087 4.741 7.942 1.00 95.81 110 ALA A O 1
ATOM 875 N N . THR A 1 111 ? 1.377 5.409 5.923 1.00 94.19 111 THR A N 1
ATOM 876 C CA . THR A 1 111 ? -0.008 4.924 6.082 1.00 94.19 111 THR A CA 1
ATOM 877 C C . THR A 1 111 ? -0.082 3.422 6.378 1.00 94.19 111 THR A C 1
ATOM 879 O O . THR A 1 111 ? -1.052 2.973 6.981 1.00 94.19 111 THR A O 1
ATOM 882 N N . ILE A 1 112 ? 0.954 2.638 6.055 1.00 95.19 112 ILE A N 1
ATOM 883 C CA . ILE A 1 112 ? 1.026 1.225 6.454 1.00 95.19 112 ILE A CA 1
ATOM 884 C C . ILE A 1 112 ? 0.863 1.024 7.967 1.00 95.19 112 ILE A C 1
ATOM 886 O O . ILE A 1 112 ? 0.210 0.070 8.382 1.00 95.19 112 ILE A O 1
ATOM 890 N N . ASN A 1 113 ? 1.354 1.962 8.782 1.00 94.12 113 ASN A N 1
ATOM 891 C CA . ASN A 1 113 ? 1.248 1.885 10.238 1.00 94.12 113 ASN A CA 1
ATOM 892 C C . ASN A 1 113 ? -0.209 1.941 10.715 1.00 94.12 113 ASN A C 1
ATOM 894 O O . ASN A 1 113 ? -0.524 1.329 11.722 1.00 94.12 113 ASN A O 1
ATOM 898 N N . GLN A 1 114 ? -1.105 2.595 9.967 1.00 92.50 114 GLN A N 1
ATOM 899 C CA . GLN A 1 114 ? -2.537 2.655 10.288 1.00 92.50 114 GLN A CA 1
ATOM 900 C C . GLN A 1 114 ? -3.252 1.328 10.002 1.00 92.50 114 GLN A C 1
ATOM 902 O O . GLN A 1 114 ? -4.286 1.026 10.593 1.00 92.50 114 GLN A O 1
ATOM 907 N N . VAL A 1 115 ? -2.721 0.516 9.079 1.00 91.44 115 VAL A N 1
ATOM 908 C CA . VAL A 1 115 ? -3.302 -0.793 8.744 1.00 91.44 115 VAL A CA 1
ATOM 909 C C . VAL A 1 115 ? -3.098 -1.775 9.898 1.00 91.44 115 VAL A C 1
ATOM 911 O O . VAL A 1 115 ? -3.997 -2.558 10.203 1.00 91.44 115 VAL A O 1
ATOM 914 N N . THR A 1 116 ? -1.939 -1.720 10.547 1.00 88.12 116 THR A N 1
ATOM 915 C CA . THR A 1 116 ? -1.549 -2.619 11.642 1.00 88.12 116 THR A CA 1
ATOM 916 C C . THR A 1 116 ? -1.415 -1.885 12.975 1.00 88.12 116 THR A C 1
ATOM 918 O O . THR A 1 116 ? -0.616 -2.293 13.815 1.00 88.12 116 THR A O 1
ATOM 921 N N . ASP A 1 117 ? -2.141 -0.780 13.143 1.00 94.56 117 ASP A N 1
ATOM 922 C CA . ASP A 1 117 ? -2.090 0.033 14.356 1.00 94.56 117 ASP A CA 1
ATOM 923 C C . ASP A 1 117 ? -2.611 -0.785 15.558 1.00 94.56 117 ASP A C 1
ATOM 925 O O . ASP A 1 117 ? -3.680 -1.397 15.440 1.00 94.56 117 ASP A O 1
ATOM 929 N N . PRO A 1 118 ? -1.878 -0.853 16.688 1.00 93.81 118 PRO A N 1
ATOM 930 C CA . PRO A 1 118 ? -2.330 -1.581 17.874 1.00 93.81 118 PRO A CA 1
ATOM 931 C C . PRO A 1 118 ? -3.627 -1.016 18.472 1.00 93.81 118 PRO A C 1
ATOM 933 O O . PRO A 1 118 ? -4.393 -1.778 19.058 1.00 93.81 118 PRO A O 1
ATOM 936 N N . ASP A 1 119 ? -3.903 0.275 18.271 1.00 93.75 119 ASP A N 1
ATOM 937 C CA . ASP A 1 119 ? -5.095 0.963 18.772 1.00 93.75 119 ASP A CA 1
ATOM 938 C C . ASP A 1 119 ? -6.229 0.990 17.728 1.00 93.75 119 ASP A C 1
ATOM 940 O O . ASP A 1 119 ? -7.242 1.680 17.890 1.00 93.75 119 ASP A O 1
ATOM 944 N N . ARG A 1 120 ? -6.092 0.236 16.627 1.00 94.81 120 ARG A N 1
ATOM 945 C CA . ARG A 1 120 ? -7.104 0.181 15.569 1.00 94.81 120 ARG A CA 1
ATOM 946 C C . ARG A 1 120 ? -8.424 -0.373 16.104 1.00 94.81 120 ARG A C 1
ATOM 948 O O . ARG A 1 120 ? -8.485 -1.461 16.670 1.00 94.81 120 ARG A O 1
ATOM 955 N N . ILE A 1 121 ? -9.517 0.330 15.819 1.00 95.19 121 ILE A N 1
ATOM 956 C CA . ILE A 1 121 ? -10.868 -0.147 16.129 1.00 95.19 121 ILE A CA 1
ATOM 957 C C . ILE A 1 121 ? -11.232 -1.266 15.143 1.00 95.19 121 ILE A C 1
ATOM 959 O O . ILE A 1 121 ? -11.468 -1.014 13.962 1.00 95.19 121 ILE A O 1
ATOM 963 N N . LEU A 1 122 ? -11.238 -2.510 15.629 1.00 95.19 122 LEU A N 1
ATOM 964 C CA . LEU A 1 122 ? -11.491 -3.709 14.816 1.00 95.19 122 LEU A CA 1
ATOM 965 C C . LEU A 1 122 ? -12.944 -4.197 14.869 1.00 95.19 122 LEU A C 1
ATOM 967 O O . LEU A 1 122 ? -13.372 -4.943 13.990 1.00 95.19 122 LEU A O 1
ATOM 971 N N . PHE A 1 123 ? -13.694 -3.801 15.897 1.00 96.75 123 PHE A N 1
ATOM 972 C CA . PHE A 1 123 ? -15.056 -4.264 16.152 1.00 96.75 123 PHE A CA 1
ATOM 973 C C . PHE A 1 123 ? -15.940 -3.096 16.595 1.00 96.75 123 PHE A C 1
ATOM 975 O O . PHE A 1 123 ? -15.408 -2.111 17.111 1.00 96.75 123 PHE A O 1
ATOM 982 N N . PRO A 1 124 ? -17.270 -3.204 16.447 1.00 97.69 124 PRO A N 1
ATOM 983 C CA . PRO A 1 124 ? -18.201 -2.291 17.095 1.00 97.69 124 PRO A CA 1
ATOM 984 C C . PRO A 1 124 ? -18.002 -2.275 18.614 1.00 97.69 124 PRO A C 1
ATOM 986 O O . PRO A 1 124 ? -17.805 -3.321 19.242 1.00 97.69 124 PRO A O 1
ATOM 989 N N . LEU A 1 125 ? -18.044 -1.077 19.194 1.00 97.19 125 LEU A N 1
ATOM 990 C CA . LEU A 1 125 ? -17.834 -0.834 20.618 1.00 97.19 125 LEU A CA 1
ATOM 991 C C . LEU A 1 125 ? -18.988 0.012 21.168 1.00 97.19 125 LEU A C 1
ATOM 993 O O . LEU A 1 125 ? -19.267 1.087 20.634 1.00 97.19 125 LEU A O 1
ATOM 997 N N . LYS A 1 126 ? -19.617 -0.437 22.257 1.00 96.50 126 LYS A N 1
ATOM 998 C CA . LYS A 1 126 ? -20.658 0.295 22.990 1.00 96.50 126 LYS A CA 1
ATOM 999 C C . LYS A 1 126 ? -20.072 0.927 24.245 1.00 96.50 126 LYS A C 1
ATOM 1001 O O . LYS A 1 126 ? -19.254 0.326 24.943 1.00 96.50 126 LYS A O 1
ATOM 1006 N N . ARG A 1 127 ? -20.439 2.181 24.510 1.00 97.00 127 ARG A N 1
ATOM 1007 C CA . ARG A 1 127 ? -19.949 2.922 25.680 1.00 97.00 127 ARG A CA 1
ATOM 1008 C C . ARG A 1 127 ? -20.675 2.423 26.930 1.00 97.00 127 ARG A C 1
ATOM 1010 O O . ARG A 1 127 ? -21.895 2.518 26.979 1.00 97.00 127 ARG A O 1
ATOM 1017 N N . VAL A 1 128 ? -19.930 2.000 27.952 1.00 96.88 128 VAL A N 1
ATOM 1018 C CA . VAL A 1 128 ? -20.492 1.476 29.222 1.00 96.88 128 VAL A CA 1
ATOM 1019 C C . VAL A 1 128 ? -20.242 2.374 30.439 1.00 96.88 128 VAL A C 1
ATOM 1021 O O . VAL A 1 128 ? -20.600 2.024 31.558 1.00 96.88 128 VAL A O 1
ATOM 1024 N N . GLY A 1 129 ? -19.616 3.534 30.238 1.00 95.69 129 GLY A N 1
ATOM 1025 C CA . GLY A 1 129 ? -19.363 4.531 31.281 1.00 95.69 129 GLY A CA 1
ATOM 1026 C C . GLY A 1 129 ? -19.695 5.951 30.831 1.00 95.69 129 GLY A C 1
ATOM 1027 O O . GLY A 1 129 ? -20.303 6.172 29.775 1.00 95.69 129 GLY A O 1
ATOM 1028 N N . GLU A 1 130 ? -19.247 6.925 31.619 1.00 97.31 130 GLU A N 1
ATOM 1029 C CA . GLU A 1 130 ? -19.403 8.337 31.274 1.00 97.31 130 GLU A CA 1
ATOM 1030 C C . GLU A 1 130 ? -18.596 8.694 30.014 1.00 97.31 130 GLU A C 1
ATOM 1032 O O . GLU A 1 130 ? -17.587 8.068 29.656 1.00 97.31 130 GLU A O 1
ATOM 1037 N N . ARG A 1 131 ? -19.053 9.715 29.283 1.00 96.88 131 ARG A N 1
ATOM 1038 C CA . ARG A 1 131 ? -18.388 10.142 28.045 1.00 96.88 131 ARG A CA 1
ATOM 1039 C C . ARG A 1 131 ? -16.975 10.649 28.355 1.00 96.88 131 ARG A C 1
ATOM 1041 O O . ARG A 1 131 ? -16.809 11.616 29.086 1.00 96.88 131 ARG A O 1
ATOM 1048 N N . GLY A 1 132 ? -15.976 10.030 27.724 1.00 96.50 132 GLY A N 1
ATOM 1049 C CA . GLY A 1 132 ? -14.559 10.370 27.893 1.00 96.50 132 GLY A CA 1
ATOM 1050 C C . GLY A 1 132 ? -13.771 9.402 28.781 1.00 96.50 132 GLY A C 1
ATOM 1051 O O . GLY A 1 132 ? -12.549 9.467 28.776 1.00 96.50 132 GLY A O 1
ATOM 1052 N N . GLU A 1 133 ? -14.425 8.458 29.471 1.00 97.38 133 GLU A N 1
ATOM 1053 C CA . GLU A 1 133 ? -13.734 7.482 30.337 1.00 97.38 133 GLU A CA 1
ATOM 1054 C C . GLU A 1 133 ? -12.989 6.375 29.573 1.00 97.38 133 GLU A C 1
ATOM 1056 O O . GLU A 1 133 ? -12.242 5.606 30.173 1.00 97.38 133 GLU A O 1
ATOM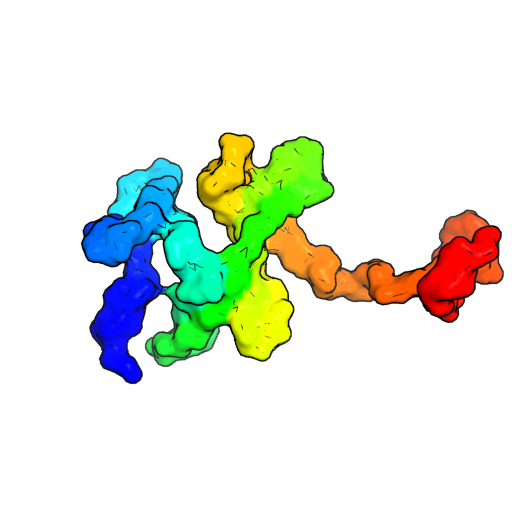 1061 N N . GLY A 1 134 ? -13.222 6.237 28.263 1.00 95.81 134 GLY A N 1
ATOM 1062 C CA . GLY A 1 134 ? -12.623 5.168 27.456 1.00 95.81 134 GLY A CA 1
ATOM 1063 C C . GLY A 1 134 ? -13.120 3.760 27.811 1.00 95.81 134 GLY A C 1
ATOM 1064 O O . GLY A 1 134 ? -12.469 2.779 27.461 1.00 95.81 134 GLY A O 1
ATOM 1065 N N . ARG A 1 135 ? -14.259 3.643 28.507 1.00 97.31 135 ARG A N 1
ATOM 1066 C CA . ARG A 1 135 ? -14.865 2.358 28.875 1.00 97.31 135 ARG A CA 1
ATOM 1067 C C . ARG A 1 135 ? -15.806 1.870 27.782 1.00 97.31 135 ARG A C 1
ATOM 1069 O O . ARG A 1 135 ? -16.862 2.465 27.548 1.00 97.31 135 ARG A O 1
ATOM 1076 N N . TRP A 1 136 ? -15.414 0.769 27.154 1.00 97.19 136 TRP A N 1
ATOM 1077 C CA . TRP A 1 136 ? -16.106 0.175 26.020 1.00 97.19 136 TRP A CA 1
ATOM 1078 C C . TRP A 1 136 ? -16.317 -1.318 26.233 1.00 97.19 136 TRP A C 1
ATOM 1080 O O . TRP A 1 136 ? -15.422 -2.008 26.722 1.00 97.19 136 TRP A O 1
ATOM 1090 N N . GLU A 1 137 ? -17.467 -1.815 25.802 1.00 96.94 137 GLU A N 1
ATOM 1091 C CA . GLU A 1 137 ? -17.706 -3.240 25.600 1.00 96.94 137 GLU A CA 1
ATOM 1092 C C . GLU A 1 137 ? -17.841 -3.534 24.106 1.00 96.94 137 GLU A C 1
ATOM 1094 O O . GLU A 1 137 ? -18.310 -2.700 23.330 1.00 96.94 137 GLU A O 1
ATOM 1099 N N . ARG A 1 138 ? -17.391 -4.714 23.680 1.00 97.81 138 ARG A N 1
ATOM 1100 C CA . ARG A 1 138 ? -17.559 -5.152 22.293 1.00 97.81 138 ARG A CA 1
ATOM 1101 C C . ARG A 1 138 ? -18.988 -5.641 22.090 1.00 97.81 138 ARG A C 1
ATOM 1103 O O . ARG A 1 138 ? -19.422 -6.529 22.816 1.00 97.81 138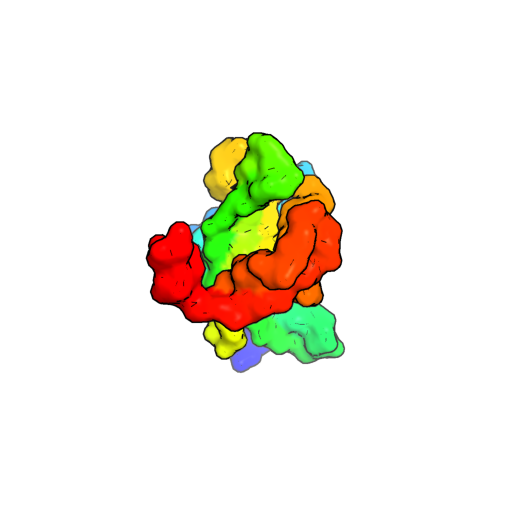 ARG A O 1
ATOM 1110 N N . VAL A 1 139 ? -19.636 -5.150 21.040 1.00 97.81 139 VAL A N 1
ATOM 1111 C CA . VAL A 1 139 ? -20.985 -5.567 20.630 1.00 97.81 139 VAL A CA 1
ATOM 1112 C C . VAL A 1 139 ? -20.982 -6.120 19.203 1.00 97.81 139 VAL A C 1
ATOM 1114 O O . VAL A 1 139 ? -19.969 -6.053 18.493 1.00 97.81 139 VAL A O 1
ATOM 1117 N N . SER A 1 140 ? -22.092 -6.735 18.790 1.00 98.06 140 SER A N 1
ATOM 1118 C CA . SER A 1 140 ? -22.278 -7.161 17.399 1.00 98.06 140 SER A CA 1
ATOM 1119 C C . SER A 1 140 ? -22.573 -5.959 16.493 1.00 98.06 140 SER A C 1
ATOM 1121 O O . SER A 1 140 ? -22.876 -4.863 16.963 1.00 98.06 140 SER A O 1
ATOM 1123 N N . TRP A 1 141 ? -22.466 -6.155 15.176 1.00 97.69 141 TRP A N 1
ATOM 1124 C CA . TRP A 1 141 ? -22.897 -5.132 14.219 1.00 97.69 141 TRP A CA 1
ATOM 1125 C C . TRP A 1 141 ? -24.409 -4.903 14.267 1.00 97.69 141 TRP A C 1
ATOM 1127 O O . TRP A 1 141 ? -24.817 -3.752 14.188 1.00 97.69 141 TRP A O 1
ATOM 1137 N N . ASP A 1 142 ? -25.209 -5.960 14.442 1.00 97.75 142 ASP A N 1
ATOM 1138 C CA . ASP A 1 142 ? -26.671 -5.845 14.535 1.00 97.75 142 ASP A CA 1
ATOM 1139 C C . ASP A 1 142 ? -27.073 -4.994 15.746 1.00 97.75 142 ASP A C 1
ATOM 1141 O O . ASP A 1 142 ? -27.794 -4.015 15.598 1.00 97.75 142 ASP A O 1
ATOM 1145 N N . GLU A 1 143 ? -26.500 -5.274 16.922 1.00 96.94 143 GLU A N 1
ATOM 1146 C CA . GLU A 1 143 ? -26.763 -4.480 18.126 1.00 96.94 143 GLU A CA 1
ATOM 1147 C C . GLU A 1 143 ? -26.325 -3.018 17.955 1.00 96.94 143 GLU A C 1
ATOM 1149 O O . GLU A 1 143 ? -27.051 -2.108 18.336 1.00 96.94 143 GLU A O 1
ATOM 1154 N N . ALA A 1 144 ? -25.152 -2.772 17.359 1.00 96.69 144 ALA A N 1
ATOM 1155 C CA . ALA A 1 144 ? -24.650 -1.413 17.150 1.00 96.69 144 ALA A CA 1
ATOM 1156 C C . ALA A 1 144 ? -25.480 -0.586 16.151 1.00 96.69 144 ALA A C 1
ATOM 1158 O O . ALA A 1 144 ? -25.387 0.640 16.168 1.00 96.69 144 ALA A O 1
ATOM 1159 N N . LEU A 1 145 ? -26.219 -1.235 15.246 1.00 96.94 145 LEU A N 1
ATOM 1160 C CA . LEU A 1 145 ? -27.050 -0.580 14.232 1.00 96.94 145 LEU A CA 1
ATOM 1161 C C . LEU A 1 145 ? -28.506 -0.377 14.684 1.00 96.94 145 LEU A C 1
ATOM 1163 O O . LEU A 1 145 ? -29.208 0.421 14.064 1.00 96.94 145 LEU A O 1
ATOM 1167 N N . GLU A 1 146 ? -28.953 -1.092 15.719 1.00 95.81 146 GLU A N 1
ATOM 1168 C CA . GLU A 1 146 ? -30.315 -1.022 16.272 1.00 95.81 146 GLU A CA 1
ATOM 1169 C C . GLU A 1 146 ? -30.455 -0.089 17.498 1.00 95.81 146 GLU A C 1
ATOM 1171 O O . GLU A 1 146 ? -31.581 0.144 17.939 1.00 95.81 146 GLU A O 1
ATOM 1176 N N . ASP A 1 147 ? -29.345 0.439 18.035 1.00 83.62 147 ASP A N 1
ATOM 1177 C CA . ASP A 1 147 ? -29.293 1.403 19.161 1.00 83.62 147 ASP A CA 1
ATOM 1178 C C . ASP A 1 147 ? -29.718 2.829 18.744 1.00 83.62 147 ASP A C 1
ATOM 1180 O O . ASP A 1 147 ? -30.502 3.461 19.494 1.00 83.62 147 ASP A O 1
#

Sequence (147 aa):
MSVDKLSARVSAARKETEERGETFYPGPSRVHLASFPPKERWNDWVELDSRSWPQRVEKRYTLVPTACFNCESGCGLLAYVDRDTLQVKKFEGNPEHPGSRGRNCAKGPATINQVTDPDRILFPLKRVGERGEGRWERVSWDEALED

Radius of gyration: 20.5 Å; chains: 1; bounding box: 53×37×57 Å